Protein AF-A0A1A8BPR0-F1 (afdb_monomer)

Organism: Nothobranchius kadleci (NCBI:txid1051664)

Radius of gyration: 16.63 Å; Cα contacts (8 Å, |Δi|>4): 235; chains: 1; bounding box: 44×27×45 Å

Nearest PDB structures (foldseek):
  3k9o-assembly1_A  TM=9.891E-01  e=2.056E-24  Homo sapiens
  3f92-assembly1_A  TM=9.957E-01  e=1.626E-23  Homo sapiens
  6jb7-assembly1_A  TM=9.628E-01  e=1.932E-23  Homo sapiens
  7ojx-assembly1_B  TM=9.820E-01  e=8.600E-23  Homo sapiens
  5dfl-assembly1_A  TM=9.641E-01  e=5.128E-23  Homo sapiens

Solvent-accessible surface area (backbone atoms only — not comparable to full-atom values): 8370 Å² total; per-residue (Å²): 106,48,70,42,45,56,72,37,56,76,48,69,46,78,45,77,51,94,57,54,57,82,44,54,53,52,60,30,33,68,37,54,45,68,39,21,29,25,20,61,85,71,18,43,61,61,50,57,56,62,60,85,64,47,53,62,89,64,47,74,67,55,54,55,49,51,52,56,47,43,63,40,54,70,50,56,91,67,46,50,19,65,66,47,17,48,36,44,73,78,34,51,67,61,35,41,51,50,24,15,33,33,18,22,76,52,20,63,17,93,65,57,59,67,69,60,50,52,57,44,52,57,48,38,73,72,71,47,55,64,67,59,46,52,50,33,24,66,72,41,78,67,35,66,65,66,17,48,52,55,62,72,74,108

InterPro domains:
  IPR000608 Ubiquitin-conjugating (UBC), catalytic core domain [PF00179] (7-101)
  IPR000608 Ubiquitin-conjugating (UBC), catalytic core domain [PS50127] (1-108)
  IPR009060 UBA-like superfamily [SSF46934] (111-152)
  IPR015940 Ubiquitin-associated domain [PF00627] (118-151)
  IPR015940 Ubiquitin-associated domain [PS50030] (113-154)
  IPR015940 Ubiquitin-associated domain [SM00165] (116-153)
  IPR016135 Ubiquitin-conjugating enzyme/RWD-like [G3DSA:3.10.110.10] (5-113)
  IPR016135 Ubiquitin-conjugating enzyme/RWD-like [SSF54495] (7-106)
  IPR023313 Ubiquitin-conjugating enzyme, active site [PS00183] (34-50)

Secondary structure (DSSP, 8-state):
--GGGTT----EEEE--TTTTTSPPEEEESS---BTTB-TTT-BB--GGGTTS--TT--HHHHHHHHHHHHHS--TTS-S-HHHHHHHHH-HHHHHHHHHHHHHHHH--S---HHHHHHHHHHHTTT--HHHHHHHHHHTTT-HHHHHHHHHT-

Mean predicted aligned error: 4.29 Å

Foldseek 3Di:
DPPLLPPFDWDKDWADDPPPPVAATQIFTPQQFLAFQADNPTRHGDDCCNPVVPDNPDDPVNVVVVVVVCSVDPDLVDGPYVLSSCCCVVPVPLSSLLRNVSSVPRRVHDDHDPVLVVLLVVVVVVVADSSLLSVLCSSVSNDNPSSVVVRVVD

pLDDT: mean 91.68, std 7.65, range [46.34, 97.12]

Structure (mmCIF, N/CA/C/O backbone):
data_AF-A0A1A8BPR0-F1
#
_entry.id   AF-A0A1A8BPR0-F1
#
loop_
_atom_site.group_PDB
_atom_site.id
_atom_site.type_symbol
_atom_site.label_atom_id
_atom_site.label_alt_id
_atom_site.label_comp_id
_atom_site.label_asym_id
_atom_site.label_entity_id
_atom_site.label_seq_id
_atom_site.pdbx_PDB_ins_code
_atom_site.Cartn_x
_atom_site.Cartn_y
_atom_site.Cartn_z
_atom_site.occupancy
_atom_site.B_iso_or_equiv
_atom_site.auth_seq_id
_atom_site.auth_comp_id
_atom_site.auth_asym_id
_atom_site.auth_atom_id
_atom_site.pdbx_PDB_model_num
ATOM 1 N N . SER A 1 1 ? 9.413 -2.164 11.235 1.00 46.34 1 SER A N 1
ATOM 2 C CA . SER A 1 1 ? 10.243 -2.708 10.150 1.00 46.34 1 SER A CA 1
ATOM 3 C C . SER A 1 1 ? 10.053 -4.212 10.125 1.00 46.34 1 SER A C 1
ATOM 5 O O . SER A 1 1 ? 10.165 -4.823 11.180 1.00 46.34 1 SER A O 1
ATOM 7 N N . SER A 1 2 ? 9.711 -4.767 8.950 1.00 54.41 2 SER A N 1
ATOM 8 C CA . SER A 1 2 ? 9.598 -6.193 8.542 1.00 54.41 2 SER A CA 1
ATOM 9 C C . SER A 1 2 ? 8.915 -7.234 9.463 1.00 54.41 2 SER A C 1
ATOM 11 O O . SER A 1 2 ? 8.222 -8.116 8.955 1.00 54.41 2 SER A O 1
ATOM 13 N N . GLN A 1 3 ? 9.023 -7.157 10.789 1.00 60.03 3 GLN A N 1
ATOM 14 C CA . GLN A 1 3 ? 8.339 -8.020 11.751 1.00 60.03 3 GLN A CA 1
ATOM 15 C C .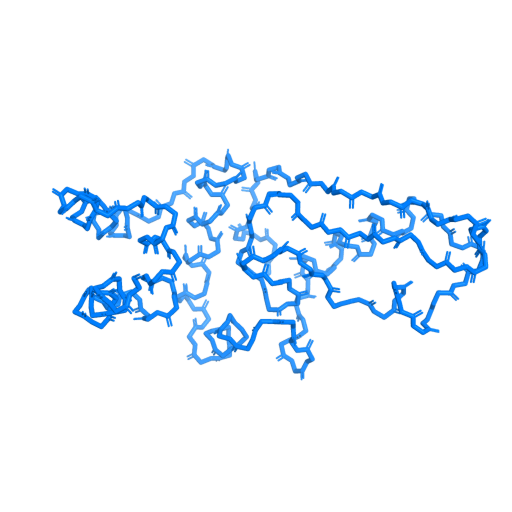 GLN A 1 3 ? 6.819 -7.848 11.736 1.00 60.03 3 GLN A C 1
ATOM 17 O O . GLN A 1 3 ? 6.101 -8.795 12.046 1.00 60.03 3 GLN A O 1
ATOM 22 N N . GLU A 1 4 ? 6.303 -6.672 11.368 1.00 65.75 4 GLU A N 1
ATOM 23 C CA . GLU A 1 4 ? 4.857 -6.420 11.362 1.00 65.75 4 GLU A CA 1
ATOM 24 C C . GLU A 1 4 ? 4.117 -7.194 10.269 1.00 65.75 4 GLU A C 1
ATOM 26 O O . GLU A 1 4 ? 2.919 -7.417 10.374 1.00 65.75 4 GLU A O 1
ATOM 31 N N . ARG A 1 5 ? 4.822 -7.618 9.219 1.00 70.81 5 ARG A N 1
ATOM 32 C CA . ARG A 1 5 ? 4.241 -8.312 8.059 1.00 70.81 5 ARG A CA 1
ATOM 33 C C . ARG A 1 5 ? 4.719 -9.758 7.944 1.00 70.81 5 ARG A C 1
ATOM 35 O O . ARG A 1 5 ? 4.554 -10.399 6.906 1.00 70.81 5 ARG A O 1
ATOM 42 N N . ARG A 1 6 ? 5.364 -10.267 8.998 1.00 76.81 6 ARG A N 1
ATOM 43 C CA . ARG A 1 6 ? 5.985 -11.591 9.005 1.00 76.81 6 ARG A CA 1
ATOM 44 C C . ARG A 1 6 ? 4.915 -12.670 8.831 1.00 76.81 6 ARG A C 1
ATOM 46 O O . ARG A 1 6 ? 3.938 -12.707 9.569 1.00 76.81 6 ARG A O 1
ATOM 53 N N . GLY A 1 7 ? 5.131 -13.558 7.863 1.00 81.94 7 GLY A N 1
ATOM 54 C CA . GLY A 1 7 ? 4.195 -14.633 7.522 1.00 81.94 7 GLY A CA 1
ATOM 55 C C . GLY A 1 7 ? 3.143 -14.256 6.476 1.00 81.94 7 GLY A C 1
ATOM 56 O O . GLY A 1 7 ? 2.457 -15.149 5.993 1.00 81.9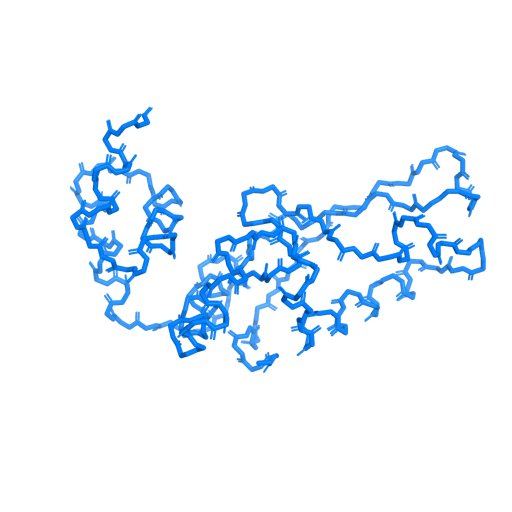4 7 GLY A O 1
ATOM 57 N N . GLY A 1 8 ? 3.043 -12.982 6.081 1.00 86.94 8 GLY A N 1
ATOM 58 C CA . GLY A 1 8 ? 2.168 -12.559 4.990 1.00 86.94 8 GLY A CA 1
ATOM 59 C C . GLY A 1 8 ? 2.742 -12.894 3.608 1.00 86.94 8 GLY A C 1
ATOM 60 O O . GLY A 1 8 ? 3.949 -12.785 3.382 1.00 86.94 8 GLY A O 1
ATOM 61 N N . ARG A 1 9 ? 1.875 -13.267 2.661 1.00 90.44 9 ARG A N 1
ATOM 62 C CA . ARG A 1 9 ? 2.201 -13.431 1.234 1.00 90.44 9 ARG A CA 1
ATOM 63 C C . ARG A 1 9 ? 1.551 -12.309 0.432 1.00 90.44 9 ARG A C 1
ATOM 65 O O . ARG A 1 9 ? 0.348 -12.094 0.532 1.00 90.44 9 ARG A O 1
ATOM 72 N N . TYR A 1 10 ? 2.346 -11.625 -0.385 1.00 93.56 10 TYR A N 1
ATOM 73 C CA . TYR A 1 10 ? 1.903 -10.461 -1.148 1.00 93.56 10 TYR A CA 1
ATOM 74 C C . TYR A 1 10 ? 2.020 -10.730 -2.644 1.00 93.56 10 TYR A C 1
ATOM 76 O O . TYR A 1 10 ? 3.106 -11.011 -3.148 1.00 93.56 10 TYR A O 1
ATOM 84 N N . GLN A 1 11 ? 0.891 -10.664 -3.344 1.00 95.06 11 GLN A N 1
ATOM 85 C CA . GLN A 1 11 ? 0.823 -10.811 -4.792 1.00 95.06 11 GLN A CA 1
ATOM 86 C C . GLN A 1 11 ? 1.064 -9.466 -5.479 1.00 95.06 11 GLN A C 1
ATOM 88 O O . GLN A 1 11 ? 0.552 -8.428 -5.045 1.00 95.06 11 GLN A O 1
ATOM 93 N N . LEU A 1 12 ? 1.814 -9.511 -6.577 1.00 95.50 12 LEU A N 1
ATOM 94 C CA . LEU A 1 12 ? 2.164 -8.362 -7.402 1.00 95.50 12 LEU A CA 1
ATOM 95 C C . LEU A 1 12 ? 1.602 -8.554 -8.812 1.00 95.50 12 LEU A C 1
ATOM 97 O O . LEU A 1 12 ? 1.705 -9.634 -9.388 1.00 95.50 12 LEU A O 1
ATOM 101 N N . GLU A 1 13 ? 1.048 -7.486 -9.371 1.00 96.12 13 GLU A N 1
ATOM 102 C CA . GLU A 1 13 ? 0.789 -7.348 -10.799 1.00 96.12 13 GLU A CA 1
ATOM 103 C C . GLU A 1 13 ? 2.041 -6.746 -11.440 1.00 96.12 13 GLU A C 1
ATOM 105 O O . GLU A 1 13 ? 2.499 -5.687 -11.010 1.00 96.12 13 GLU A O 1
ATOM 110 N N . ILE A 1 14 ? 2.589 -7.410 -12.459 1.00 95.94 14 ILE A N 1
ATOM 111 C CA . ILE A 1 14 ? 3.734 -6.924 -13.234 1.00 95.94 14 ILE A CA 1
ATOM 112 C C . ILE A 1 14 ? 3.308 -6.863 -14.698 1.00 95.94 14 ILE A C 1
ATOM 114 O O . ILE A 1 14 ? 3.006 -7.890 -15.302 1.00 95.94 14 ILE A O 1
ATOM 118 N N . LYS A 1 15 ? 3.288 -5.658 -15.271 1.00 96.12 15 LYS A N 1
ATOM 119 C CA . LYS A 1 15 ? 2.999 -5.423 -16.691 1.00 96.12 15 LYS A CA 1
ATOM 120 C C . LYS A 1 15 ? 4.267 -4.968 -17.396 1.00 96.12 15 LYS A C 1
ATOM 122 O O . LYS A 1 15 ? 4.819 -3.919 -17.065 1.00 96.12 15 LYS A O 1
ATOM 127 N N . ILE A 1 16 ? 4.716 -5.760 -18.363 1.00 95.50 16 ILE A N 1
ATOM 128 C CA . ILE A 1 16 ? 5.884 -5.443 -19.186 1.00 95.50 16 ILE A CA 1
ATOM 129 C C . ILE A 1 16 ? 5.433 -4.522 -20.328 1.00 95.50 16 ILE A C 1
ATOM 131 O O . ILE A 1 16 ? 4.519 -4.904 -21.060 1.00 95.50 16 ILE A O 1
ATOM 135 N N . PRO A 1 17 ? 5.996 -3.309 -20.471 1.00 95.88 17 PRO A N 1
ATOM 136 C CA . PRO A 1 17 ? 5.694 -2.452 -21.611 1.00 95.88 17 PRO A CA 1
ATOM 137 C C . PRO A 1 17 ? 6.364 -2.982 -22.885 1.00 95.88 17 PRO A C 1
ATOM 139 O O . PRO A 1 17 ? 7.392 -3.652 -22.821 1.00 95.88 17 PRO A O 1
ATOM 142 N N . GLU A 1 18 ? 5.835 -2.607 -24.050 1.00 97.12 18 GLU A N 1
ATOM 143 C CA . GLU A 1 18 ? 6.443 -2.921 -25.356 1.00 97.12 18 GLU A CA 1
ATOM 144 C C . GLU A 1 18 ? 7.852 -2.330 -25.513 1.00 97.12 18 GLU A C 1
ATOM 146 O O . GLU A 1 18 ? 8.672 -2.844 -26.264 1.00 97.12 18 GLU A O 1
ATOM 151 N N . THR A 1 19 ? 8.155 -1.270 -24.762 1.00 96.00 19 THR A N 1
ATOM 152 C CA . THR A 1 19 ? 9.452 -0.590 -24.755 1.00 96.00 19 THR A CA 1
ATOM 153 C C . THR A 1 19 ? 10.461 -1.198 -23.773 1.00 96.00 19 THR A C 1
ATOM 155 O O . THR A 1 19 ? 11.533 -0.631 -23.562 1.00 96.00 19 THR A O 1
ATOM 158 N N . TYR A 1 20 ? 10.159 -2.338 -23.144 1.00 93.44 20 TYR A N 1
ATOM 159 C CA . TYR A 1 20 ? 11.124 -3.055 -22.307 1.00 93.44 20 TYR A CA 1
ATOM 160 C C . TYR A 1 20 ? 12.307 -3.569 -23.160 1.00 93.44 20 TYR A C 1
ATOM 162 O O . TYR A 1 20 ? 12.069 -4.117 -24.236 1.00 93.44 20 TYR A O 1
ATOM 170 N N . PRO A 1 21 ? 13.577 -3.440 -22.717 1.00 93.88 21 PRO A N 1
ATOM 171 C CA . PRO A 1 21 ? 14.037 -3.027 -21.387 1.00 93.88 21 PRO A CA 1
ATOM 172 C C . PRO A 1 21 ? 14.358 -1.530 -21.239 1.00 93.88 21 PRO A C 1
ATOM 174 O O . PRO A 1 21 ? 14.926 -1.137 -20.224 1.00 93.88 21 PRO A O 1
ATOM 177 N N . PHE A 1 22 ? 14.026 -0.674 -22.206 1.00 93.69 22 PHE A N 1
ATOM 178 C CA . PHE A 1 22 ? 14.319 0.764 -22.126 1.00 93.69 22 PHE A CA 1
ATOM 179 C C . PHE A 1 22 ? 13.411 1.508 -21.137 1.00 93.69 22 PHE A C 1
ATOM 181 O O . PHE A 1 22 ? 13.843 2.485 -20.532 1.00 93.69 22 PHE A O 1
ATOM 188 N N . ASN A 1 23 ? 12.184 1.024 -20.919 1.00 93.56 23 ASN A N 1
ATOM 189 C CA . ASN A 1 23 ? 11.308 1.493 -19.843 1.00 93.56 23 ASN A CA 1
ATOM 190 C C . ASN A 1 23 ? 11.054 0.400 -18.790 1.00 93.56 23 ASN A C 1
ATOM 192 O O . ASN A 1 23 ? 11.022 -0.788 -19.135 1.00 93.56 23 ASN A O 1
ATOM 196 N N . PRO A 1 24 ? 10.826 0.789 -17.519 1.00 94.50 24 PRO A N 1
ATOM 197 C CA . PRO A 1 24 ? 10.589 -0.154 -16.434 1.00 94.50 24 PRO A CA 1
ATOM 198 C C . PRO A 1 24 ? 9.256 -0.898 -16.590 1.00 94.50 24 PRO A C 1
ATOM 200 O O . PRO A 1 24 ? 8.299 -0.367 -17.167 1.00 94.50 24 PRO A O 1
ATOM 203 N N . PRO A 1 25 ? 9.137 -2.108 -16.017 1.00 95.31 25 PRO A N 1
ATOM 204 C CA . PRO A 1 25 ? 7.845 -2.755 -15.852 1.00 95.31 25 PRO A CA 1
ATOM 205 C C . PRO A 1 25 ? 6.943 -1.935 -14.920 1.00 95.31 25 PRO A C 1
ATOM 207 O O . PRO A 1 25 ? 7.395 -1.379 -13.920 1.00 95.31 25 PRO A O 1
ATOM 210 N N . LYS A 1 26 ? 5.636 -1.914 -15.196 1.00 94.19 26 LYS A N 1
ATOM 211 C CA . LYS A 1 26 ? 4.651 -1.341 -14.269 1.00 94.19 26 LYS A CA 1
ATOM 212 C C . LYS A 1 26 ? 4.318 -2.383 -13.209 1.00 94.19 26 LYS A C 1
ATOM 214 O O . LYS A 1 26 ? 3.773 -3.436 -13.544 1.00 94.19 26 LYS A O 1
ATOM 219 N N . VAL A 1 27 ? 4.636 -2.088 -11.950 1.00 95.19 27 VAL A N 1
ATOM 220 C CA . VAL A 1 27 ? 4.401 -2.994 -10.818 1.00 95.19 27 VAL A CA 1
ATOM 221 C C . VAL A 1 27 ? 3.395 -2.392 -9.845 1.00 95.19 27 VAL A C 1
ATOM 223 O O . VAL A 1 27 ? 3.444 -1.199 -9.547 1.00 95.19 27 VAL A O 1
ATOM 226 N N . ARG A 1 28 ? 2.481 -3.221 -9.338 1.00 95.44 28 ARG A N 1
ATOM 227 C CA . ARG A 1 28 ? 1.475 -2.828 -8.345 1.00 95.44 28 ARG A CA 1
ATOM 228 C C . ARG A 1 28 ? 1.169 -3.990 -7.408 1.00 95.44 28 ARG A C 1
ATOM 230 O O . ARG A 1 28 ? 1.139 -5.140 -7.838 1.00 95.44 28 ARG A O 1
ATOM 237 N N . PHE A 1 29 ? 0.891 -3.708 -6.141 1.00 96.25 29 PHE A N 1
ATOM 238 C CA . PHE A 1 29 ? 0.395 -4.720 -5.211 1.00 96.25 29 PHE A CA 1
ATOM 239 C C . PHE A 1 29 ? -1.064 -5.073 -5.522 1.00 96.25 29 PHE A C 1
ATOM 241 O O . PHE A 1 29 ? -1.938 -4.209 -5.528 1.00 96.25 29 PHE A O 1
ATOM 248 N N . ILE A 1 30 ? -1.329 -6.359 -5.764 1.00 96.12 30 ILE A N 1
ATOM 249 C CA . ILE A 1 30 ? -2.693 -6.907 -5.806 1.00 96.12 30 ILE A CA 1
ATOM 250 C C . ILE A 1 30 ? -3.182 -7.116 -4.372 1.00 96.12 30 ILE A C 1
ATOM 252 O O . ILE A 1 30 ? -4.294 -6.728 -4.022 1.00 96.12 30 ILE A O 1
ATOM 256 N N . THR A 1 31 ? -2.330 -7.697 -3.525 1.00 95.38 31 THR A N 1
ATOM 257 C CA . THR A 1 31 ? -2.620 -7.855 -2.100 1.00 95.38 31 THR A CA 1
ATOM 258 C C . THR A 1 31 ? -2.558 -6.498 -1.407 1.00 95.38 31 THR A C 1
ATOM 260 O O . THR A 1 31 ? -1.502 -5.867 -1.380 1.00 95.38 31 THR A O 1
ATOM 263 N N . LYS A 1 32 ? -3.670 -6.071 -0.802 1.00 95.31 32 LYS A N 1
ATOM 264 C CA . LYS A 1 32 ? -3.733 -4.827 -0.024 1.00 95.31 32 LYS A CA 1
ATOM 265 C C . LYS A 1 32 ? -2.696 -4.826 1.101 1.00 95.31 32 LYS A C 1
ATOM 267 O O . LYS A 1 32 ? -2.507 -5.822 1.799 1.00 95.31 32 LYS A O 1
ATOM 272 N N . ILE A 1 33 ? -2.036 -3.687 1.291 1.00 95.06 33 ILE A N 1
ATOM 273 C CA . ILE A 1 33 ? -0.954 -3.530 2.260 1.00 95.06 33 ILE A CA 1
ATOM 274 C C . ILE A 1 33 ? -0.974 -2.124 2.862 1.00 95.06 33 ILE A C 1
ATOM 276 O O . ILE A 1 33 ? -1.184 -1.141 2.161 1.00 95.06 33 ILE A O 1
ATOM 280 N N . TRP A 1 34 ? -0.740 -2.036 4.171 1.00 95.44 34 TRP A N 1
ATOM 281 C CA . TRP A 1 34 ? -0.597 -0.767 4.882 1.00 95.44 34 TRP A CA 1
ATOM 282 C C . TRP A 1 34 ? 0.886 -0.403 4.967 1.00 95.44 34 TRP A C 1
ATOM 284 O O . TRP A 1 34 ? 1.601 -0.966 5.800 1.00 95.44 34 TRP A O 1
ATOM 294 N N . HIS A 1 35 ? 1.389 0.444 4.065 1.00 94.56 35 HIS A N 1
ATOM 295 C CA . HIS A 1 35 ? 2.805 0.830 3.992 1.00 94.56 35 HIS A CA 1
ATOM 296 C C . HIS A 1 35 ? 2.978 2.276 3.478 1.00 94.56 35 HIS A C 1
ATOM 298 O O . HIS A 1 35 ? 2.305 2.623 2.518 1.00 94.56 35 HIS A O 1
ATOM 304 N N . PRO A 1 36 ? 3.884 3.111 4.029 1.00 95.00 36 PRO A N 1
ATOM 305 C CA . PRO A 1 36 ? 4.023 4.517 3.615 1.00 95.00 36 PRO A CA 1
ATOM 306 C C . PRO A 1 36 ? 4.272 4.719 2.110 1.00 95.00 36 PRO A C 1
ATOM 308 O O . PRO A 1 36 ? 3.688 5.601 1.488 1.00 95.00 36 PRO A O 1
ATOM 311 N N . ASN A 1 37 ? 5.103 3.867 1.503 1.00 94.25 37 ASN A N 1
ATOM 312 C CA . ASN A 1 37 ? 5.461 3.935 0.076 1.00 94.25 37 ASN A CA 1
ATOM 313 C C . ASN A 1 37 ? 4.561 3.096 -0.851 1.00 94.25 37 ASN A C 1
ATOM 315 O O . ASN A 1 37 ? 4.890 2.925 -2.025 1.00 94.25 37 ASN A O 1
ATOM 319 N N . ILE A 1 38 ? 3.444 2.549 -0.351 1.00 95.06 38 ILE A N 1
ATOM 320 C CA . ILE A 1 38 ? 2.486 1.787 -1.167 1.00 95.06 38 ILE A CA 1
ATOM 321 C C . ILE A 1 38 ? 1.072 2.297 -0.887 1.00 95.06 38 ILE A C 1
ATOM 323 O O . ILE A 1 38 ? 0.637 2.331 0.258 1.00 95.06 38 ILE A O 1
ATOM 327 N N . SER A 1 39 ? 0.330 2.656 -1.933 1.00 95.81 39 SER A N 1
ATOM 328 C CA . SER A 1 39 ? -1.054 3.120 -1.794 1.00 95.81 39 SER A CA 1
ATOM 329 C C . SER A 1 39 ? -1.927 2.041 -1.149 1.00 95.81 39 SER A C 1
ATOM 331 O O . SER A 1 39 ? -2.059 0.943 -1.696 1.00 95.81 39 SER A O 1
ATOM 333 N N . SER A 1 40 ? -2.583 2.371 -0.035 1.00 95.06 40 SER A N 1
ATOM 334 C CA . SER A 1 40 ? -3.496 1.457 0.667 1.00 95.06 40 SER A CA 1
ATOM 335 C C . SER A 1 40 ? -4.765 1.124 -0.134 1.00 95.06 40 SER A C 1
ATOM 337 O O . SER A 1 40 ? -5.393 0.085 0.086 1.00 95.06 40 SER A O 1
ATOM 339 N N . VAL A 1 41 ? -5.118 1.982 -1.099 1.00 94.50 41 VAL A N 1
ATOM 340 C CA . VAL A 1 41 ? -6.299 1.851 -1.966 1.00 94.50 41 VAL A CA 1
ATOM 341 C C . VAL A 1 41 ? -5.968 1.101 -3.254 1.00 94.50 41 VAL A C 1
ATOM 343 O O . VAL A 1 41 ? -6.656 0.148 -3.614 1.00 94.50 41 VAL A O 1
ATOM 346 N N . THR A 1 42 ? -4.914 1.526 -3.957 1.00 94.31 42 THR A N 1
ATOM 347 C CA . THR A 1 42 ? -4.617 1.034 -5.313 1.00 94.31 42 THR A CA 1
ATOM 348 C C . THR A 1 42 ? -3.497 0.001 -5.351 1.00 94.31 42 THR A C 1
ATOM 350 O O . THR A 1 42 ? -3.390 -0.745 -6.320 1.00 94.31 42 THR A O 1
ATOM 353 N N . GLY A 1 43 ? -2.637 -0.053 -4.332 1.00 94.56 43 GLY A N 1
ATOM 354 C CA . GLY A 1 43 ? -1.403 -0.837 -4.358 1.0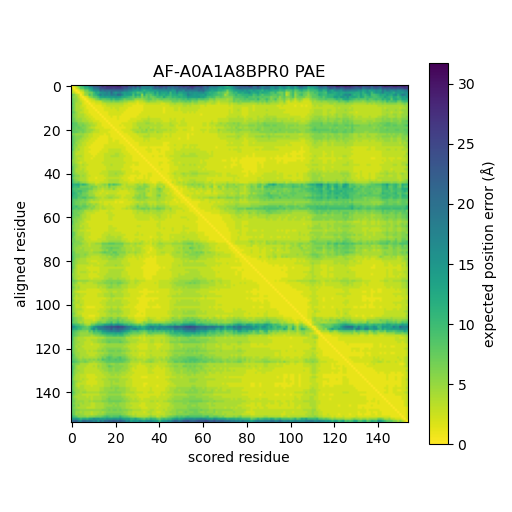0 94.56 43 GLY A CA 1
ATOM 355 C C . GLY A 1 43 ? -0.298 -0.238 -5.235 1.00 94.56 43 GLY A C 1
ATOM 356 O O . GLY A 1 43 ? 0.694 -0.923 -5.490 1.00 94.56 43 GLY A O 1
ATOM 357 N N . ALA A 1 44 ? -0.459 0.995 -5.736 1.00 93.50 44 ALA A N 1
ATOM 358 C CA . ALA A 1 44 ? 0.595 1.719 -6.450 1.00 93.50 44 ALA A CA 1
ATOM 359 C C . ALA A 1 44 ? 1.837 1.878 -5.565 1.00 93.50 44 ALA A C 1
ATOM 361 O O . ALA A 1 44 ? 1.704 2.025 -4.351 1.00 93.50 44 ALA A O 1
ATOM 362 N N . ILE A 1 45 ? 3.025 1.837 -6.166 1.00 91.25 45 ILE A N 1
ATOM 363 C CA . ILE A 1 45 ? 4.312 1.816 -5.461 1.00 91.25 45 ILE A CA 1
ATOM 364 C C . ILE A 1 45 ? 5.091 3.082 -5.820 1.00 91.25 45 ILE A C 1
ATOM 366 O O . ILE A 1 45 ? 5.270 3.372 -7.004 1.00 91.25 45 ILE A O 1
ATOM 370 N N . CYS A 1 46 ? 5.602 3.794 -4.813 1.00 81.88 46 CYS A N 1
ATOM 371 C CA . CYS A 1 46 ? 6.624 4.816 -5.026 1.00 81.88 46 CYS A CA 1
ATOM 372 C C . CYS A 1 46 ? 8.001 4.164 -4.868 1.00 81.88 46 CYS A C 1
ATOM 374 O O . CYS A 1 46 ? 8.435 3.892 -3.751 1.00 81.88 46 CYS A O 1
ATOM 376 N N . LEU A 1 47 ? 8.646 3.842 -5.991 1.00 83.69 47 LEU A N 1
ATOM 377 C CA . LEU A 1 47 ? 10.016 3.338 -6.025 1.00 83.69 47 LEU A CA 1
ATOM 378 C C . LEU A 1 47 ? 10.735 3.968 -7.222 1.00 83.69 47 LEU A C 1
ATOM 380 O O . LEU A 1 47 ? 10.245 3.901 -8.349 1.00 83.69 47 LEU A O 1
ATOM 384 N N . ASP A 1 48 ? 11.877 4.584 -6.957 1.00 84.75 48 ASP A N 1
ATOM 385 C CA . ASP A 1 48 ? 12.729 5.308 -7.907 1.00 84.75 48 ASP A CA 1
ATOM 386 C C . ASP A 1 48 ? 13.156 4.452 -9.112 1.00 84.75 48 ASP A C 1
ATOM 388 O O . ASP A 1 48 ? 13.064 4.892 -10.259 1.00 84.75 48 ASP A O 1
ATOM 392 N N . ILE A 1 49 ? 13.514 3.183 -8.888 1.00 87.12 49 ILE A N 1
ATOM 393 C CA . ILE A 1 49 ? 13.901 2.256 -9.963 1.00 87.12 49 ILE A CA 1
ATOM 394 C C . ILE A 1 49 ? 12.738 1.883 -10.893 1.00 87.12 49 ILE A C 1
ATOM 396 O O . ILE A 1 49 ? 12.965 1.327 -11.961 1.00 87.12 49 ILE A O 1
ATOM 400 N N . LEU A 1 50 ? 11.487 2.160 -10.507 1.00 87.00 50 LEU A N 1
ATOM 401 C CA . LEU A 1 50 ? 10.307 2.002 -11.368 1.00 87.00 50 LEU A CA 1
ATOM 402 C C . LEU A 1 50 ? 9.922 3.313 -12.075 1.00 87.00 50 LEU A C 1
ATOM 404 O O . LEU A 1 50 ? 8.891 3.366 -12.749 1.00 87.00 50 LEU A O 1
ATOM 408 N N . LYS A 1 51 ? 10.734 4.364 -11.910 1.00 84.69 51 LYS A N 1
ATOM 409 C CA . LYS A 1 51 ? 10.546 5.704 -12.467 1.00 84.69 51 LYS A CA 1
ATOM 410 C C . LYS A 1 51 ? 11.803 6.131 -13.237 1.00 84.69 51 LYS A C 1
ATOM 412 O O . LYS A 1 51 ? 12.041 5.637 -14.335 1.00 84.69 51 LYS A O 1
ATOM 417 N N . ASP A 1 52 ? 12.578 7.053 -12.677 1.00 88.00 52 ASP A N 1
ATOM 418 C CA . ASP A 1 52 ? 13.713 7.742 -13.289 1.00 88.00 52 ASP A CA 1
ATOM 419 C C . ASP A 1 52 ? 15.054 7.023 -13.085 1.00 88.00 52 ASP A C 1
ATOM 421 O O . ASP A 1 52 ? 15.964 7.213 -13.885 1.00 88.00 52 ASP A O 1
ATOM 425 N N . GLN A 1 53 ? 15.167 6.143 -12.083 1.00 91.75 53 GLN A N 1
ATOM 426 C CA . GLN A 1 53 ? 16.391 5.372 -11.807 1.00 91.75 53 GLN A CA 1
ATOM 427 C C . GLN A 1 53 ? 16.408 3.994 -12.493 1.00 91.75 53 GLN A C 1
ATOM 429 O O . GLN A 1 53 ? 17.223 3.128 -12.164 1.00 91.75 53 GLN A O 1
ATOM 434 N N . TRP A 1 54 ? 15.497 3.749 -13.440 1.00 93.94 54 TRP A N 1
ATOM 435 C CA . TRP A 1 54 ? 15.475 2.501 -14.199 1.00 93.94 54 TRP A CA 1
ATOM 436 C C . TRP A 1 54 ? 16.688 2.401 -15.132 1.00 93.94 54 TRP A C 1
ATOM 438 O O . TRP A 1 54 ? 16.933 3.281 -15.954 1.00 93.94 54 TRP A O 1
ATOM 448 N N . ALA A 1 55 ? 17.399 1.275 -15.067 1.00 94.25 55 ALA A N 1
ATOM 449 C CA . ALA A 1 55 ? 18.453 0.940 -16.018 1.00 94.25 55 ALA A CA 1
ATOM 450 C C . ALA A 1 55 ? 18.091 -0.335 -16.786 1.00 94.25 55 ALA A C 1
ATOM 452 O O . ALA A 1 55 ? 17.661 -1.316 -16.187 1.00 94.25 55 ALA A O 1
ATOM 453 N N . ALA A 1 56 ? 18.356 -0.373 -18.097 1.00 92.94 56 ALA A N 1
ATOM 454 C CA . ALA A 1 56 ? 18.050 -1.529 -18.953 1.00 92.94 56 ALA A CA 1
ATOM 455 C C . ALA A 1 56 ? 18.764 -2.836 -18.538 1.00 92.94 56 ALA A C 1
ATOM 457 O O . ALA A 1 56 ? 18.362 -3.918 -18.956 1.00 92.94 56 ALA A O 1
ATOM 458 N N . ALA A 1 57 ? 19.805 -2.748 -17.700 1.00 93.88 57 ALA A N 1
ATOM 459 C CA . ALA A 1 57 ? 20.482 -3.902 -17.105 1.00 93.88 57 ALA A CA 1
ATOM 460 C C . ALA A 1 57 ? 19.719 -4.520 -15.912 1.00 93.88 57 ALA A C 1
ATOM 462 O O . ALA A 1 57 ? 20.075 -5.601 -15.439 1.00 93.88 57 ALA A O 1
ATOM 463 N N . MET A 1 58 ? 18.691 -3.841 -15.390 1.00 93.94 58 MET A N 1
ATOM 464 C CA . MET A 1 58 ? 17.868 -4.342 -14.294 1.00 93.94 58 MET A CA 1
ATOM 465 C C . MET A 1 58 ? 16.937 -5.461 -14.765 1.00 93.94 58 MET A C 1
ATOM 467 O O . MET A 1 58 ? 16.410 -5.474 -15.876 1.00 93.94 58 MET A O 1
ATOM 471 N N . THR A 1 59 ? 16.694 -6.411 -13.870 1.00 94.06 59 THR A N 1
ATOM 472 C CA . THR A 1 59 ? 15.882 -7.601 -14.133 1.00 94.06 59 THR A CA 1
ATOM 473 C C . THR A 1 59 ? 14.650 -7.621 -13.235 1.00 94.06 59 THR A C 1
ATOM 475 O O . THR A 1 59 ? 14.587 -6.944 -12.209 1.00 94.06 59 THR A O 1
ATOM 478 N N . LEU A 1 60 ? 13.679 -8.480 -13.551 1.00 93.44 60 LEU A N 1
ATOM 479 C CA . LEU A 1 60 ? 12.553 -8.730 -12.643 1.00 93.44 60 LEU A CA 1
ATOM 480 C C . LEU A 1 60 ? 13.027 -9.186 -11.254 1.00 93.44 60 LEU A C 1
ATOM 482 O O . LEU A 1 60 ? 12.443 -8.801 -10.245 1.00 93.44 60 LEU A O 1
ATOM 486 N N . ARG A 1 61 ? 14.132 -9.940 -11.183 1.00 93.81 61 ARG A N 1
ATOM 487 C CA . ARG A 1 61 ? 14.737 -10.354 -9.912 1.00 93.81 61 ARG A CA 1
ATOM 488 C C . ARG A 1 61 ? 15.207 -9.155 -9.089 1.00 93.81 61 ARG A C 1
ATOM 490 O O . ARG A 1 61 ? 14.944 -9.123 -7.891 1.00 93.81 61 ARG A O 1
ATOM 497 N N . THR A 1 62 ? 15.896 -8.189 -9.700 1.00 93.12 62 THR A N 1
ATOM 498 C CA . THR A 1 62 ? 16.365 -6.996 -8.975 1.00 93.12 62 THR A CA 1
ATOM 499 C C . THR A 1 62 ? 15.192 -6.135 -8.522 1.00 93.12 62 THR A C 1
ATOM 501 O O . THR A 1 62 ? 15.191 -5.698 -7.379 1.00 93.12 62 THR A O 1
ATOM 504 N N . VAL A 1 63 ? 14.147 -5.993 -9.347 1.00 93.25 63 VAL A N 1
ATOM 505 C CA . VAL A 1 63 ? 12.910 -5.291 -8.959 1.00 93.25 63 VAL A CA 1
ATOM 506 C C . VAL A 1 63 ? 12.260 -5.936 -7.730 1.00 93.25 63 VAL A C 1
ATOM 508 O O . VAL A 1 63 ? 11.948 -5.243 -6.765 1.00 93.25 63 VAL A O 1
ATOM 511 N N . LEU A 1 64 ? 12.094 -7.263 -7.721 1.00 93.00 64 LEU A N 1
ATOM 512 C CA . LEU A 1 64 ? 11.494 -7.979 -6.588 1.00 93.00 64 LEU A CA 1
ATOM 513 C C . LEU A 1 64 ? 12.32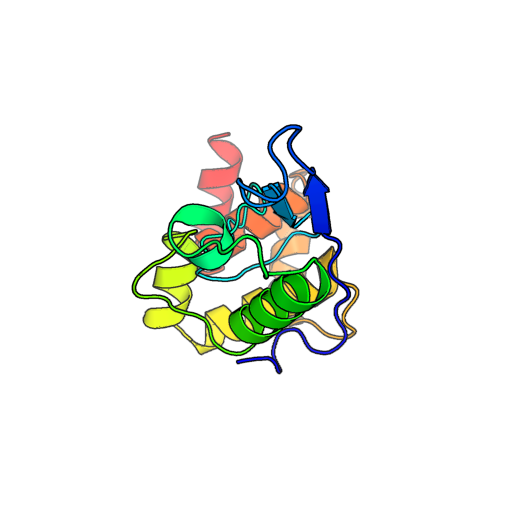1 -7.847 -5.300 1.00 93.00 64 LEU A C 1
ATOM 515 O O . LEU A 1 64 ? 11.750 -7.690 -4.222 1.00 93.00 64 LEU A O 1
ATOM 519 N N . LEU A 1 65 ? 13.653 -7.873 -5.405 1.00 91.94 65 LEU A N 1
ATOM 520 C CA . LEU A 1 65 ? 14.540 -7.663 -4.258 1.00 91.94 65 LEU A CA 1
ATOM 521 C C . LEU A 1 65 ? 14.442 -6.235 -3.713 1.00 91.94 65 LEU A C 1
ATOM 523 O O . LEU A 1 65 ? 14.352 -6.065 -2.498 1.00 91.94 65 LEU A O 1
ATOM 527 N N . SER A 1 66 ? 14.393 -5.223 -4.582 1.00 92.25 66 SER A N 1
ATOM 528 C CA . SER A 1 66 ? 14.201 -3.830 -4.162 1.00 92.25 66 SER A CA 1
ATOM 529 C C . SER A 1 66 ? 12.848 -3.620 -3.484 1.00 92.25 66 SER A C 1
ATOM 531 O O . SER A 1 66 ? 12.773 -2.935 -2.469 1.00 92.25 66 SER A O 1
ATOM 533 N N . LEU A 1 67 ? 11.783 -4.270 -3.965 1.00 91.62 67 LEU A N 1
ATOM 534 C CA . LEU A 1 67 ? 10.480 -4.248 -3.290 1.00 91.62 67 LEU A CA 1
ATOM 535 C C . LEU A 1 67 ? 10.541 -4.901 -1.907 1.00 91.62 67 LEU A C 1
ATOM 537 O O . LEU A 1 67 ? 9.980 -4.373 -0.950 1.00 91.62 67 LEU A O 1
ATOM 541 N N . GLN A 1 68 ? 11.242 -6.028 -1.770 1.00 89.50 68 GLN A N 1
ATOM 542 C CA . GLN A 1 68 ? 11.436 -6.665 -0.468 1.00 89.50 68 GLN A CA 1
ATOM 543 C C . GLN A 1 68 ? 12.239 -5.770 0.492 1.00 89.50 68 GLN A C 1
ATOM 545 O O . GLN A 1 68 ? 11.912 -5.711 1.679 1.00 89.50 68 GLN A O 1
ATOM 550 N N . ALA A 1 69 ? 13.246 -5.053 -0.014 1.00 89.94 69 ALA A N 1
ATOM 551 C CA . ALA A 1 69 ? 14.004 -4.071 0.756 1.00 89.94 69 ALA A CA 1
ATOM 552 C C . ALA A 1 69 ? 13.120 -2.890 1.195 1.00 89.94 69 ALA A C 1
ATOM 554 O O . ALA A 1 69 ? 13.123 -2.548 2.376 1.00 89.94 69 ALA A O 1
ATOM 555 N N . LEU A 1 70 ? 12.286 -2.354 0.295 1.00 89.50 70 LEU A N 1
ATOM 556 C CA . LEU A 1 70 ? 11.317 -1.294 0.601 1.00 89.50 70 LEU A CA 1
ATOM 557 C C . LEU A 1 70 ? 10.345 -1.714 1.715 1.00 89.50 70 LEU A C 1
ATOM 559 O O . LEU A 1 70 ? 10.064 -0.946 2.626 1.00 89.50 70 LEU A O 1
ATOM 563 N N . LEU A 1 71 ? 9.867 -2.963 1.698 1.00 87.62 71 LEU A N 1
ATOM 564 C CA . LEU A 1 71 ? 8.998 -3.485 2.762 1.00 87.62 71 LEU A CA 1
ATOM 565 C C . LEU A 1 71 ? 9.703 -3.614 4.123 1.00 87.62 71 LEU A C 1
ATOM 567 O O . LEU A 1 71 ? 9.035 -3.632 5.167 1.00 87.62 71 LEU A O 1
ATOM 571 N N . ALA A 1 72 ? 11.031 -3.758 4.127 1.00 86.62 72 ALA A N 1
ATOM 572 C CA . ALA A 1 72 ? 11.837 -3.820 5.340 1.00 86.62 72 ALA A CA 1
ATOM 573 C C . ALA A 1 72 ? 12.155 -2.420 5.891 1.00 86.62 72 ALA A C 1
ATOM 575 O O . ALA A 1 72 ? 12.094 -2.230 7.111 1.00 86.62 72 ALA A O 1
ATOM 576 N N . ALA A 1 73 ? 12.428 -1.462 5.004 1.00 87.12 73 ALA A N 1
ATOM 577 C CA . ALA A 1 73 ? 12.769 -0.079 5.314 1.00 87.12 73 ALA A CA 1
ATOM 578 C C . ALA A 1 73 ? 11.854 0.881 4.536 1.00 87.12 73 ALA A C 1
ATOM 580 O O . ALA A 1 73 ? 12.089 1.171 3.366 1.00 87.12 73 ALA A O 1
ATOM 581 N N . ALA A 1 74 ? 10.800 1.354 5.205 1.00 88.69 74 ALA A N 1
ATOM 582 C CA . ALA A 1 74 ? 9.912 2.369 4.652 1.00 88.69 74 ALA A CA 1
ATOM 583 C C . ALA A 1 74 ? 10.603 3.739 4.634 1.00 88.69 74 ALA A C 1
ATOM 585 O O . ALA A 1 74 ? 11.323 4.063 5.578 1.00 88.69 74 ALA A O 1
ATOM 586 N N . GLU A 1 75 ? 10.295 4.546 3.623 1.00 88.88 75 GLU A N 1
ATOM 587 C CA . GLU A 1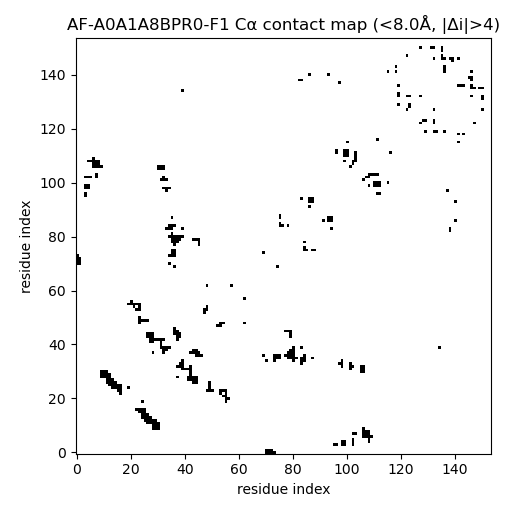 75 ? 10.768 5.923 3.471 1.00 88.88 75 GLU A CA 1
ATOM 588 C C . GLU A 1 75 ? 9.583 6.889 3.641 1.00 88.88 75 GLU A C 1
ATOM 590 O O . GLU A 1 75 ? 8.886 7.206 2.676 1.00 88.88 75 GLU A O 1
ATOM 595 N N . PRO A 1 76 ? 9.229 7.287 4.873 1.00 89.44 76 PRO A N 1
ATOM 596 C CA . PRO A 1 76 ? 8.004 8.035 5.116 1.00 89.44 76 PRO A CA 1
ATOM 597 C C . PRO A 1 76 ? 8.109 9.515 4.699 1.00 89.44 76 PRO A C 1
ATOM 599 O O . PRO A 1 76 ? 7.087 10.208 4.730 1.00 89.44 76 PRO A O 1
ATOM 602 N N . ASP A 1 77 ? 9.298 10.018 4.348 1.00 90.31 77 ASP A N 1
ATOM 603 C CA . ASP A 1 77 ? 9.499 11.394 3.874 1.00 90.31 77 ASP A CA 1
ATOM 604 C C . ASP A 1 77 ? 9.223 11.569 2.371 1.00 90.31 77 ASP A C 1
ATOM 606 O O . ASP A 1 77 ? 8.874 12.675 1.961 1.00 90.31 77 ASP A O 1
ATOM 610 N N . ASP A 1 78 ? 9.212 10.477 1.594 1.00 88.94 78 ASP A N 1
ATOM 611 C CA . ASP A 1 78 ? 8.684 10.420 0.217 1.00 88.94 78 ASP A CA 1
ATOM 612 C C . ASP A 1 78 ? 7.531 9.393 0.090 1.00 88.94 78 ASP A C 1
ATOM 614 O O . ASP A 1 78 ? 7.688 8.288 -0.452 1.00 88.94 78 ASP A O 1
ATOM 618 N N . PRO A 1 79 ? 6.349 9.689 0.667 1.00 92.69 79 PRO A N 1
ATOM 619 C CA . PRO A 1 79 ? 5.283 8.709 0.786 1.00 92.69 79 PRO A CA 1
ATOM 620 C C . PRO A 1 79 ? 4.438 8.580 -0.485 1.00 92.69 79 PRO A C 1
ATOM 622 O O . PRO A 1 79 ? 4.092 9.553 -1.149 1.00 92.69 79 PRO A O 1
ATOM 625 N N . GLN A 1 80 ? 3.973 7.358 -0.747 1.00 94.06 80 GLN A N 1
ATOM 626 C CA . GLN A 1 80 ? 2.907 7.099 -1.719 1.00 94.06 80 GLN A CA 1
ATOM 627 C C . GLN A 1 80 ? 1.514 7.276 -1.101 1.00 94.06 80 GLN A C 1
ATOM 629 O O . GLN A 1 80 ? 0.550 7.554 -1.817 1.00 94.06 80 GLN A O 1
ATOM 634 N N . ASP A 1 81 ? 1.403 7.066 0.212 1.00 95.00 81 ASP A N 1
ATOM 635 C CA . ASP A 1 81 ? 0.172 7.193 0.983 1.00 95.00 81 ASP A CA 1
ATOM 636 C C . ASP A 1 81 ? 0.413 8.091 2.204 1.00 95.00 81 ASP A C 1
ATOM 638 O O . ASP A 1 81 ? 1.031 7.690 3.196 1.00 95.00 81 ASP A O 1
ATOM 642 N N . ALA A 1 82 ? -0.062 9.336 2.115 1.00 95.38 82 ALA A N 1
ATOM 643 C CA . ALA A 1 82 ? 0.164 10.356 3.135 1.00 95.38 82 ALA A CA 1
ATOM 644 C C . ALA A 1 82 ? -0.489 10.010 4.483 1.00 95.38 82 ALA A C 1
ATOM 646 O O . ALA A 1 82 ? 0.069 10.332 5.531 1.00 95.38 82 ALA A O 1
ATOM 647 N N . VAL A 1 83 ? -1.637 9.322 4.479 1.00 95.81 83 VAL A N 1
ATOM 648 C CA . VAL A 1 83 ? -2.331 8.915 5.712 1.00 95.81 83 VAL A CA 1
ATOM 649 C C . VAL A 1 83 ? -1.506 7.862 6.441 1.00 95.81 83 VAL A C 1
ATOM 651 O O . VAL A 1 83 ? -1.245 7.986 7.641 1.00 95.81 83 VAL A O 1
ATOM 654 N N . VAL A 1 84 ? -1.037 6.856 5.701 1.00 96.19 84 VAL A N 1
ATOM 655 C CA . VAL A 1 84 ? -0.196 5.789 6.249 1.00 96.19 84 VAL A CA 1
ATOM 656 C C . VAL A 1 84 ? 1.132 6.348 6.760 1.00 96.19 84 VAL A C 1
ATOM 658 O O . VAL A 1 84 ? 1.572 5.986 7.851 1.00 96.19 84 VAL A O 1
ATOM 661 N N . ALA A 1 85 ? 1.764 7.245 6.000 1.00 95.62 85 ALA A N 1
ATOM 662 C CA . ALA A 1 85 ? 3.020 7.879 6.388 1.00 95.62 85 ALA A CA 1
ATOM 663 C C . ALA A 1 85 ? 2.865 8.770 7.627 1.00 95.62 85 ALA A C 1
ATOM 665 O O . ALA A 1 85 ? 3.708 8.727 8.522 1.00 95.62 85 ALA A O 1
ATOM 666 N N . ASN A 1 86 ? 1.769 9.526 7.731 1.00 96.31 86 ASN A N 1
ATOM 667 C CA . ASN A 1 86 ? 1.485 10.314 8.925 1.00 96.31 86 ASN A CA 1
ATOM 668 C C . ASN A 1 86 ? 1.298 9.413 10.154 1.00 96.31 86 ASN A C 1
ATOM 670 O O . ASN A 1 86 ? 1.910 9.661 11.188 1.00 96.31 86 ASN A O 1
ATOM 674 N N . GLN A 1 87 ? 0.536 8.318 10.037 1.00 95.75 87 GLN A N 1
ATOM 675 C CA . GLN A 1 87 ? 0.403 7.349 11.129 1.00 95.75 87 GLN A CA 1
ATOM 676 C C . GLN A 1 87 ? 1.755 6.716 11.496 1.00 95.75 87 GLN A C 1
ATOM 678 O O . GLN A 1 87 ? 2.051 6.574 12.679 1.00 95.75 87 GLN A O 1
ATOM 683 N N . TYR A 1 88 ? 2.591 6.388 10.505 1.00 94.69 88 TYR A N 1
ATOM 684 C CA . TYR A 1 88 ? 3.937 5.848 10.719 1.00 94.69 88 TYR A CA 1
ATOM 685 C C . TYR A 1 88 ? 4.813 6.779 11.565 1.00 94.69 88 TYR A C 1
ATOM 687 O O . TYR A 1 88 ? 5.481 6.310 12.484 1.00 94.69 88 TYR A O 1
ATOM 695 N N . LYS A 1 89 ? 4.794 8.087 11.271 1.00 94.62 89 LYS A N 1
ATOM 696 C CA . LYS A 1 89 ? 5.597 9.096 11.981 1.00 94.62 89 LYS A CA 1
ATOM 697 C C . LYS A 1 89 ? 5.017 9.443 13.354 1.00 94.62 89 LYS A C 1
ATOM 699 O O . LYS A 1 89 ? 5.753 9.486 14.332 1.00 94.62 89 LYS A O 1
ATOM 704 N N . GLN A 1 90 ? 3.708 9.689 13.425 1.00 95.62 90 GLN A N 1
ATOM 705 C CA . GLN A 1 90 ? 3.045 10.216 14.625 1.00 95.62 90 GLN A CA 1
ATOM 706 C C . GLN A 1 90 ? 2.735 9.133 15.661 1.00 95.62 90 GLN A C 1
ATOM 708 O O . GLN A 1 90 ? 2.770 9.390 16.861 1.00 95.62 90 GLN A O 1
ATOM 713 N N . ASN A 1 91 ? 2.409 7.916 15.216 1.00 95.31 91 ASN A N 1
ATOM 714 C CA . ASN A 1 91 ? 2.076 6.812 16.110 1.00 95.31 91 ASN A CA 1
ATOM 715 C C . ASN A 1 91 ? 2.626 5.474 15.581 1.00 95.31 91 ASN A C 1
ATOM 717 O O . ASN A 1 91 ? 1.875 4.648 15.044 1.00 95.31 91 ASN A O 1
ATOM 721 N N . PRO A 1 92 ? 3.939 5.227 15.763 1.00 93.12 92 PRO A N 1
ATOM 722 C CA . PRO A 1 92 ? 4.592 4.021 15.267 1.00 93.12 92 PRO A CA 1
ATOM 723 C C . PRO A 1 92 ? 3.955 2.725 15.780 1.00 93.12 92 PRO A C 1
ATOM 725 O O . PRO A 1 92 ? 3.896 1.745 15.043 1.00 93.12 92 PRO A O 1
ATOM 728 N N . GLU A 1 93 ? 3.457 2.691 17.020 1.00 93.00 93 GLU A N 1
ATOM 729 C CA . GLU A 1 93 ? 2.838 1.480 17.571 1.00 93.00 93 GLU A CA 1
ATOM 730 C C . GLU A 1 93 ? 1.480 1.194 16.921 1.00 93.00 93 GLU A C 1
ATOM 732 O O . GLU A 1 93 ? 1.233 0.071 16.480 1.00 93.00 93 GLU A O 1
ATOM 737 N N . MET A 1 94 ? 0.632 2.214 16.748 1.00 94.38 94 MET A N 1
ATOM 738 C CA . MET A 1 94 ? -0.620 2.069 16.000 1.00 94.38 94 MET A CA 1
ATOM 739 C C . MET A 1 94 ? -0.360 1.633 14.558 1.00 94.38 94 MET A C 1
ATOM 741 O O . MET A 1 94 ? -1.040 0.734 14.058 1.00 94.38 94 MET A O 1
ATOM 745 N N . PHE A 1 95 ? 0.649 2.211 13.900 1.00 94.69 95 PHE A N 1
ATOM 746 C CA . PHE A 1 95 ? 1.056 1.772 12.570 1.00 94.69 95 PHE A CA 1
ATOM 747 C C . PHE A 1 95 ? 1.423 0.285 12.559 1.00 94.69 95 PHE A C 1
ATOM 749 O O . PHE A 1 95 ? 0.954 -0.453 11.691 1.00 94.69 95 PHE A O 1
ATOM 756 N N . LYS A 1 96 ? 2.218 -0.183 13.529 1.00 92.62 96 LYS A N 1
ATOM 757 C CA . LYS A 1 96 ? 2.627 -1.592 13.601 1.00 92.62 96 LYS A CA 1
ATOM 758 C C . LYS A 1 96 ? 1.436 -2.529 13.741 1.00 92.62 96 LYS A C 1
ATOM 760 O O . LYS A 1 96 ? 1.362 -3.533 13.032 1.00 92.62 96 LYS A O 1
ATOM 765 N N . GLN A 1 97 ? 0.500 -2.203 14.628 1.00 93.38 97 GLN A N 1
ATOM 766 C CA . GLN A 1 97 ? -0.701 -3.011 14.842 1.00 93.38 97 GLN A CA 1
ATOM 767 C C . GLN A 1 97 ? -1.623 -2.989 13.616 1.00 93.38 97 GLN A C 1
ATOM 769 O O . GLN A 1 97 ? -2.145 -4.030 13.214 1.00 93.38 97 GLN A O 1
ATOM 774 N N . THR A 1 98 ? -1.756 -1.832 12.962 1.00 94.75 98 THR A N 1
ATOM 775 C CA . THR A 1 98 ? -2.530 -1.684 11.721 1.00 94.75 98 THR A CA 1
ATOM 776 C C . THR A 1 98 ? -1.906 -2.507 10.594 1.00 94.75 98 THR A C 1
ATOM 778 O O . THR A 1 98 ? -2.588 -3.306 9.958 1.00 94.75 98 THR A O 1
ATOM 781 N N . ALA A 1 99 ? -0.589 -2.411 10.394 1.00 93.75 99 ALA A N 1
ATOM 782 C CA . ALA A 1 99 ? 0.130 -3.186 9.388 1.00 93.75 99 ALA A CA 1
ATOM 783 C C . ALA A 1 99 ? 0.046 -4.703 9.633 1.00 93.75 99 ALA A C 1
ATOM 785 O O . ALA A 1 99 ? -0.136 -5.457 8.674 1.00 93.75 99 ALA A O 1
ATOM 786 N N . ARG A 1 100 ? 0.112 -5.149 10.897 1.00 92.44 100 ARG A N 1
ATOM 787 C CA . ARG A 1 100 ? -0.106 -6.555 11.289 1.00 92.44 100 ARG A CA 1
ATOM 788 C C . ARG A 1 100 ? -1.504 -7.033 10.948 1.00 92.44 100 ARG A C 1
ATOM 790 O O . ARG A 1 100 ? -1.650 -8.086 10.338 1.00 92.44 100 ARG A O 1
ATOM 797 N N . LEU A 1 101 ? -2.522 -6.250 11.290 1.00 94.00 101 LEU A N 1
ATOM 798 C CA . LEU A 1 101 ? -3.897 -6.581 10.942 1.00 94.00 101 LEU A CA 1
ATOM 799 C C . LEU A 1 101 ? -4.081 -6.686 9.424 1.00 94.00 101 LEU A C 1
ATOM 801 O O . LEU A 1 101 ? -4.654 -7.661 8.953 1.00 94.00 101 LEU A O 1
ATOM 805 N N . TRP A 1 102 ? -3.581 -5.724 8.647 1.00 95.25 102 TRP A N 1
ATOM 806 C CA . TRP A 1 102 ? -3.666 -5.791 7.185 1.00 95.25 102 TRP A CA 1
ATOM 807 C C . TRP A 1 102 ? -2.924 -7.018 6.637 1.00 95.25 102 TRP A C 1
ATOM 809 O O . TRP A 1 102 ? -3.412 -7.675 5.722 1.00 95.25 102 TRP A O 1
ATOM 819 N N . SER A 1 103 ? -1.775 -7.371 7.222 1.00 93.44 103 SER A N 1
ATOM 820 C CA . SER A 1 103 ? -1.045 -8.598 6.886 1.00 93.44 103 SER A CA 1
ATOM 821 C C . SER A 1 103 ? -1.842 -9.864 7.220 1.00 93.44 103 SER A C 1
ATOM 823 O O . SER A 1 103 ? -1.844 -10.800 6.428 1.00 93.44 103 SER A O 1
ATOM 825 N N . HIS A 1 104 ? -2.563 -9.891 8.342 1.00 93.00 104 HIS A N 1
ATOM 826 C CA . HIS A 1 104 ? -3.448 -10.997 8.715 1.00 93.00 104 HIS A CA 1
ATOM 827 C C . HIS A 1 104 ? -4.627 -11.126 7.742 1.00 93.00 104 HIS A C 1
ATOM 829 O O . HIS A 1 104 ? -4.820 -12.181 7.144 1.00 93.00 104 HIS A O 1
ATOM 835 N N . VAL A 1 105 ? -5.366 -10.034 7.525 1.00 93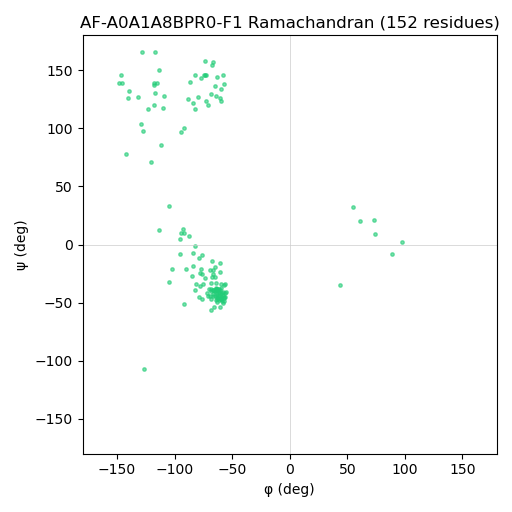.50 105 V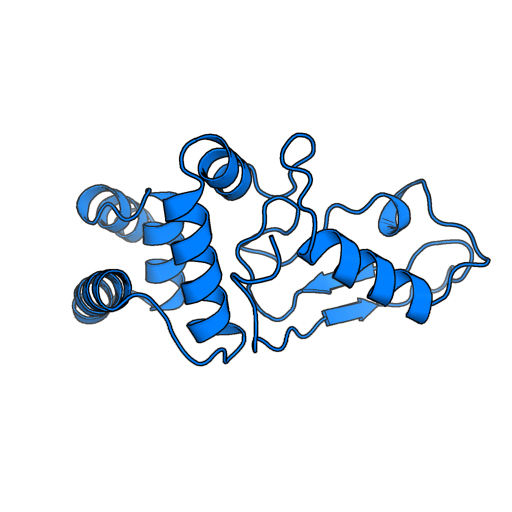AL A N 1
ATOM 836 C CA . VAL A 1 105 ? -6.604 -10.030 6.731 1.00 93.50 105 VAL A CA 1
ATOM 837 C C . VAL A 1 105 ? -6.340 -10.255 5.242 1.00 93.50 105 VAL A C 1
ATOM 839 O O . VAL A 1 105 ? -7.061 -11.020 4.609 1.00 93.50 105 VAL A O 1
ATOM 842 N N . TYR A 1 106 ? -5.327 -9.597 4.673 1.00 94.62 106 TYR A N 1
ATOM 843 C CA . TYR A 1 106 ? -5.075 -9.625 3.228 1.00 94.62 106 TYR A CA 1
ATOM 844 C C . TYR A 1 106 ? -3.896 -10.511 2.833 1.00 94.62 106 TYR A C 1
ATOM 846 O O . TYR A 1 106 ? -3.899 -11.093 1.751 1.00 94.62 106 TYR A O 1
ATOM 854 N N . GLY A 1 107 ? -2.878 -10.603 3.690 1.00 90.94 107 GLY A N 1
ATOM 855 C CA . GLY A 1 107 ? -1.662 -11.378 3.433 1.00 90.94 107 GLY A CA 1
ATOM 856 C C . GLY A 1 107 ? -1.677 -12.796 4.011 1.00 90.94 107 GLY A C 1
ATOM 857 O O . GLY A 1 107 ? -0.749 -13.553 3.729 1.00 90.94 107 GLY A O 1
ATOM 858 N N . GLY A 1 108 ? -2.679 -13.167 4.817 1.00 90.19 108 GLY A N 1
ATOM 859 C CA . GLY A 1 108 ? -2.773 -14.485 5.456 1.00 90.19 108 GLY A CA 1
ATOM 860 C C . GLY A 1 108 ? -1.794 -14.718 6.615 1.00 90.19 108 GLY A C 1
ATOM 861 O O . GLY A 1 108 ? -1.493 -15.867 6.930 1.00 90.19 108 GLY A O 1
ATOM 862 N N . ALA A 1 109 ? -1.265 -13.661 7.243 1.00 88.94 109 ALA A N 1
ATOM 863 C CA . ALA A 1 109 ? -0.432 -13.800 8.443 1.00 88.94 109 ALA A CA 1
ATOM 864 C C . ALA A 1 109 ? -1.247 -14.330 9.642 1.00 88.94 109 ALA A C 1
ATOM 866 O O . ALA A 1 109 ? -2.459 -14.172 9.690 1.00 88.94 109 ALA A O 1
ATOM 867 N N . ALA A 1 110 ? -0.608 -14.950 10.638 1.00 79.69 110 ALA A N 1
ATOM 868 C CA . ALA A 1 110 ? -1.321 -15.740 11.653 1.00 79.69 110 ALA A CA 1
ATOM 869 C C . ALA A 1 110 ? -2.034 -14.941 12.768 1.00 79.69 110 ALA A C 1
ATOM 871 O O . ALA A 1 110 ? -2.963 -15.469 13.370 1.00 79.69 110 ALA A O 1
ATOM 872 N N . VAL A 1 111 ? -1.612 -13.710 13.089 1.00 73.69 111 VAL A N 1
ATOM 873 C CA . VAL A 1 111 ? -2.070 -13.009 14.308 1.00 73.69 111 VAL A CA 1
ATOM 874 C C . VAL A 1 111 ? -2.338 -11.527 14.045 1.00 73.69 111 VAL A C 1
ATOM 876 O O . VAL A 1 111 ? -1.479 -10.822 13.516 1.00 73.69 111 VAL A O 1
ATOM 879 N N . SER A 1 112 ? -3.496 -11.040 14.498 1.00 77.56 112 SER A N 1
ATOM 880 C CA . SER A 1 112 ? -3.828 -9.614 14.603 1.00 77.56 112 SER A CA 1
ATOM 881 C C . SER A 1 112 ? -4.343 -9.250 15.999 1.00 77.56 112 SER A C 1
ATOM 883 O O . SER A 1 112 ? -4.699 -10.122 16.788 1.00 77.56 112 SER A O 1
ATOM 885 N N . SER A 1 113 ? -4.390 -7.950 16.307 1.00 81.12 113 SER A N 1
ATOM 886 C CA . SER A 1 113 ? -4.928 -7.438 17.575 1.00 81.12 113 SER A CA 1
ATOM 887 C C . SER A 1 113 ? -6.411 -7.824 17.763 1.00 81.12 113 SER A C 1
ATOM 889 O O . SER A 1 113 ? -7.233 -7.508 16.888 1.00 81.12 113 SER A O 1
ATOM 891 N N . PRO A 1 114 ? -6.793 -8.459 18.893 1.00 88.19 114 PRO A N 1
ATOM 892 C CA . PRO A 1 114 ? -8.193 -8.750 19.209 1.00 88.19 114 PRO A CA 1
ATOM 893 C C . PRO A 1 114 ? -9.061 -7.489 19.290 1.00 88.19 114 PRO A C 1
ATOM 895 O O . PRO A 1 114 ? -10.217 -7.507 18.870 1.00 88.19 114 PRO A O 1
ATOM 898 N N . ASP A 1 115 ? -8.500 -6.374 19.764 1.00 91.69 115 ASP A N 1
ATOM 899 C CA . ASP A 1 115 ? -9.240 -5.119 19.933 1.00 91.69 115 ASP A CA 1
ATOM 900 C C . ASP A 1 115 ? -9.642 -4.503 18.592 1.00 91.69 115 ASP A C 1
ATOM 902 O O . ASP A 1 115 ? -10.764 -4.022 18.427 1.00 91.69 115 ASP A O 1
ATOM 906 N N . TYR A 1 116 ? -8.749 -4.553 17.602 1.00 93.56 116 TYR A N 1
ATOM 907 C CA . TYR A 1 116 ? -9.048 -4.066 16.253 1.00 93.56 116 TYR A CA 1
ATOM 908 C C . TYR A 1 116 ? -10.086 -4.946 15.568 1.00 93.56 116 TYR A C 1
ATOM 910 O O . TYR A 1 116 ? -10.995 -4.433 14.919 1.00 93.56 116 TYR A O 1
ATOM 918 N N . THR A 1 117 ? -9.998 -6.259 15.787 1.00 92.38 117 THR A N 1
ATOM 919 C CA . THR A 1 117 ? -10.972 -7.230 15.276 1.00 92.38 117 THR A CA 1
ATOM 920 C C . THR A 1 117 ? -12.373 -6.918 15.808 1.00 92.38 117 THR A C 1
ATOM 922 O O . THR A 1 117 ? -13.298 -6.758 15.020 1.00 92.38 117 THR A O 1
ATOM 925 N N . ARG A 1 118 ? -12.515 -6.659 17.117 1.00 94.88 118 ARG A N 1
ATOM 926 C CA . ARG A 1 118 ? -13.800 -6.256 17.722 1.00 94.88 118 ARG A CA 1
ATOM 927 C C . ARG A 1 118 ? -14.377 -4.972 17.121 1.00 94.88 118 ARG A C 1
ATOM 929 O O . ARG A 1 118 ? -15.583 -4.889 16.901 1.00 94.88 118 ARG A O 1
ATOM 936 N N . LYS A 1 119 ? -13.539 -3.959 16.861 1.00 96.00 119 LYS A N 1
ATOM 937 C CA . LYS A 1 119 ? -13.983 -2.700 16.231 1.00 96.00 119 LYS A CA 1
ATOM 938 C C . LYS A 1 119 ? -14.478 -2.926 14.801 1.00 96.00 119 LYS A C 1
ATOM 940 O O . LYS A 1 119 ? -15.491 -2.348 14.415 1.00 96.00 119 LYS A O 1
ATOM 945 N N . ILE A 1 120 ? -13.792 -3.783 14.044 1.00 96.12 120 ILE A N 1
ATOM 946 C CA . ILE A 1 120 ? -14.201 -4.171 12.688 1.00 96.12 120 ILE A CA 1
ATOM 947 C C . ILE A 1 120 ? -15.538 -4.903 12.732 1.00 96.12 120 ILE A C 1
ATOM 949 O O . ILE A 1 120 ? -16.452 -4.518 12.007 1.00 96.12 120 ILE A O 1
ATOM 953 N N . ASP A 1 121 ? -15.671 -5.904 13.602 1.00 95.50 121 ASP A N 1
ATOM 954 C CA . ASP A 1 121 ? -16.887 -6.710 13.719 1.00 95.50 121 ASP A CA 1
ATOM 955 C C . ASP A 1 121 ? -18.096 -5.847 14.095 1.00 95.50 121 ASP A C 1
ATOM 957 O O . ASP A 1 121 ? -19.170 -6.018 13.524 1.00 95.50 121 ASP A O 1
ATOM 961 N N . LYS A 1 122 ? -17.911 -4.858 14.983 1.00 96.06 122 LYS A N 1
ATOM 962 C CA . LYS A 1 122 ? -18.961 -3.895 15.349 1.00 96.06 122 LYS A CA 1
ATOM 963 C C . LYS A 1 122 ? -19.499 -3.137 14.132 1.00 96.06 122 LYS A C 1
ATOM 965 O O . LYS A 1 122 ? -20.711 -3.050 13.972 1.00 96.06 122 LYS A O 1
ATOM 970 N N . LEU A 1 123 ? -18.623 -2.593 13.286 1.00 95.50 123 LEU A N 1
ATOM 971 C CA . LEU A 1 123 ? -19.050 -1.837 12.102 1.00 95.50 123 LEU A CA 1
ATOM 972 C C . LEU A 1 123 ? -19.554 -2.754 10.979 1.00 95.50 123 LEU A C 1
ATOM 974 O O . LEU A 1 123 ? -20.512 -2.410 10.294 1.00 95.50 123 LEU A O 1
ATOM 978 N N . CYS A 1 124 ? -18.990 -3.953 10.828 1.00 96.38 124 CYS A N 1
ATOM 979 C CA . CYS A 1 124 ? -19.512 -4.946 9.885 1.00 96.38 124 CYS A CA 1
ATOM 980 C C . CYS A 1 124 ? -20.928 -5.402 10.278 1.00 96.38 124 CYS A C 1
ATOM 982 O O . CYS A 1 124 ? -21.778 -5.574 9.410 1.00 96.38 124 CYS A O 1
ATOM 984 N N . ALA A 1 125 ? -21.217 -5.539 11.578 1.00 96.00 125 ALA A N 1
ATOM 985 C CA . ALA A 1 125 ? -22.555 -5.866 12.079 1.00 96.00 125 ALA A CA 1
ATOM 986 C C . ALA A 1 125 ? -23.598 -4.769 11.793 1.00 96.00 125 ALA A C 1
ATOM 988 O O . ALA A 1 125 ? -24.792 -5.053 11.786 1.00 96.00 125 ALA A O 1
ATOM 989 N N . MET A 1 126 ? -23.160 -3.534 11.519 1.00 94.38 126 MET A N 1
ATOM 990 C CA . MET A 1 126 ? -24.023 -2.436 11.065 1.00 94.38 126 MET A CA 1
ATOM 991 C C . MET A 1 126 ? -24.308 -2.481 9.552 1.00 94.38 126 MET A C 1
ATOM 993 O O . MET A 1 126 ? -25.051 -1.642 9.054 1.00 94.38 126 MET A O 1
ATOM 997 N N . GLY A 1 127 ? -23.744 -3.449 8.820 1.00 95.12 127 GLY A N 1
ATOM 998 C CA . GLY A 1 127 ? -23.985 -3.662 7.389 1.00 95.12 127 GLY A CA 1
ATOM 999 C C . GLY A 1 127 ? -22.935 -3.058 6.454 1.00 95.12 127 GLY A C 1
ATOM 1000 O O . GLY A 1 127 ? -23.079 -3.169 5.238 1.00 95.12 127 GLY A O 1
ATOM 1001 N N . PHE A 1 128 ? -21.874 -2.442 6.981 1.00 96.56 128 PHE A N 1
ATOM 1002 C CA . PHE A 1 128 ? -20.799 -1.890 6.155 1.00 96.56 128 PHE A CA 1
ATOM 1003 C C . PHE A 1 128 ? -19.883 -2.985 5.584 1.00 96.56 128 PHE A C 1
ATOM 1005 O O . PHE A 1 128 ? -19.589 -3.981 6.250 1.00 96.56 128 PHE A O 1
ATOM 1012 N N . ASP A 1 129 ? -19.371 -2.771 4.366 1.00 95.88 129 ASP A N 1
ATOM 1013 C CA . ASP A 1 129 ? -18.379 -3.662 3.752 1.00 95.88 129 ASP A CA 1
ATOM 1014 C C . ASP A 1 129 ? -17.106 -3.752 4.608 1.00 95.88 129 ASP A C 1
ATOM 1016 O O . ASP A 1 129 ? -16.534 -2.743 5.025 1.00 95.88 129 ASP A O 1
ATOM 1020 N N . LYS A 1 130 ? -16.609 -4.975 4.817 1.00 94.56 130 LYS A N 1
ATOM 1021 C CA . LYS A 1 130 ? -15.449 -5.236 5.679 1.00 94.56 130 LYS A CA 1
ATOM 1022 C C . LYS A 1 130 ? -14.189 -4.503 5.216 1.00 94.56 130 LYS A C 1
ATOM 1024 O O . LYS A 1 130 ? -13.411 -4.041 6.052 1.00 94.56 130 LYS A O 1
ATOM 1029 N N . ASN A 1 131 ? -13.959 -4.385 3.907 1.00 94.50 131 ASN A N 1
ATOM 1030 C CA . ASN A 1 131 ? -12.776 -3.689 3.404 1.00 94.50 131 ASN A CA 1
ATOM 1031 C C . ASN A 1 131 ? -12.889 -2.180 3.612 1.00 94.50 131 ASN A C 1
ATOM 1033 O O . ASN A 1 131 ? -11.903 -1.552 4.003 1.00 94.50 131 ASN A O 1
ATOM 1037 N N . ALA A 1 132 ? -14.075 -1.619 3.367 1.00 95.06 132 ALA A N 1
ATOM 1038 C CA . ALA A 1 132 ? -14.371 -0.218 3.637 1.00 95.06 132 ALA A CA 1
ATOM 1039 C C . ALA A 1 132 ? -14.196 0.097 5.130 1.00 95.06 132 ALA A C 1
ATOM 1041 O O . ALA A 1 132 ? -13.509 1.056 5.472 1.00 95.06 132 ALA A O 1
ATOM 1042 N N . VAL A 1 133 ? -14.711 -0.762 6.016 1.00 96.94 133 VAL A N 1
ATOM 1043 C CA . VAL A 1 133 ? -14.555 -0.651 7.476 1.00 96.94 133 VAL A CA 1
ATOM 1044 C C . VAL A 1 133 ? -13.087 -0.639 7.887 1.00 96.94 133 VAL A C 1
ATOM 1046 O O . VAL A 1 133 ? -12.661 0.245 8.630 1.00 96.94 133 VAL A O 1
ATOM 1049 N N . ILE A 1 134 ? -12.292 -1.597 7.400 1.00 96.00 134 ILE A N 1
ATOM 1050 C CA . ILE A 1 134 ? -10.864 -1.675 7.732 1.00 96.00 134 ILE A CA 1
ATOM 1051 C C . ILE A 1 134 ? -10.133 -0.422 7.249 1.00 96.00 134 ILE A C 1
ATOM 1053 O O . ILE A 1 134 ? -9.330 0.130 8.002 1.00 96.00 134 ILE A O 1
ATOM 1057 N N . ALA A 1 135 ? -10.406 0.044 6.028 1.00 95.38 135 ALA A N 1
ATOM 1058 C CA . ALA A 1 135 ? -9.794 1.252 5.484 1.00 95.38 135 ALA A CA 1
ATOM 1059 C C . ALA A 1 135 ? -10.181 2.501 6.293 1.00 95.38 135 ALA A C 1
ATOM 1061 O O . ALA A 1 135 ? -9.299 3.262 6.696 1.00 95.38 135 ALA A O 1
ATOM 1062 N N . ALA A 1 136 ? -11.470 2.666 6.605 1.00 96.44 136 ALA A N 1
ATOM 1063 C CA . ALA A 1 136 ? -11.980 3.787 7.384 1.00 96.44 136 ALA A CA 1
ATOM 1064 C C . ALA A 1 136 ? -11.355 3.821 8.784 1.00 96.44 136 ALA A C 1
ATOM 1066 O O . ALA A 1 136 ? -10.703 4.807 9.128 1.00 96.44 136 ALA A O 1
ATOM 1067 N N . LEU A 1 137 ? -11.434 2.719 9.541 1.00 97.06 137 LEU A N 1
ATOM 1068 C CA . LEU A 1 137 ? -10.833 2.611 10.875 1.00 97.06 137 LEU A CA 1
ATOM 1069 C C . LEU A 1 137 ? -9.319 2.855 10.845 1.00 97.06 137 LEU A C 1
ATOM 1071 O O . LEU A 1 137 ? -8.803 3.595 11.678 1.00 97.06 137 LEU A O 1
ATOM 1075 N N . SER A 1 138 ? -8.605 2.284 9.870 1.00 96.62 138 SER A N 1
ATOM 1076 C CA . SER A 1 138 ? -7.150 2.462 9.748 1.00 96.62 138 SER A CA 1
ATOM 1077 C C . SER A 1 138 ? -6.772 3.919 9.460 1.00 96.62 138 SER A C 1
ATOM 1079 O O . SER A 1 138 ? -5.791 4.415 10.014 1.00 96.62 138 SER A O 1
ATOM 1081 N N . SER A 1 139 ? -7.561 4.611 8.629 1.00 95.31 139 SER A N 1
ATOM 1082 C CA . SER A 1 139 ? -7.339 6.017 8.262 1.00 95.31 139 SER A CA 1
ATOM 1083 C C . SER A 1 139 ? -7.735 7.015 9.357 1.00 95.31 139 SER A C 1
ATOM 1085 O O . SER A 1 139 ? -7.181 8.111 9.422 1.00 95.31 139 SER A O 1
ATOM 1087 N N . LYS A 1 140 ? -8.667 6.630 10.235 1.00 96.31 140 LYS A N 1
ATOM 1088 C CA . LYS A 1 140 ? -9.203 7.446 11.333 1.00 96.31 140 LYS A CA 1
ATOM 1089 C C . LYS A 1 140 ? -8.655 7.026 12.696 1.00 96.31 140 LYS A C 1
ATOM 1091 O O . LYS A 1 140 ? -9.339 7.105 13.707 1.00 96.31 140 LYS A O 1
ATOM 1096 N N . SER A 1 141 ? -7.407 6.559 12.738 1.00 94.94 141 SER A N 1
ATOM 1097 C CA . SER A 1 141 ? -6.705 6.237 13.990 1.00 94.94 141 SER A CA 1
ATOM 1098 C C . SER A 1 141 ? -7.451 5.252 14.906 1.00 94.94 141 SER A C 1
ATOM 1100 O O . SER A 1 141 ? -7.326 5.313 16.128 1.00 94.94 141 SER A O 1
ATOM 1102 N N . TRP A 1 142 ? -8.215 4.325 14.322 1.00 96.06 142 TRP A N 1
ATOM 1103 C CA . TRP A 1 142 ? -9.063 3.357 15.026 1.00 96.06 142 TRP A CA 1
ATOM 1104 C C . TRP A 1 142 ? -10.169 3.974 15.891 1.00 96.06 142 TRP A C 1
ATOM 1106 O O . TRP A 1 142 ? -10.686 3.298 16.790 1.00 96.06 142 TRP A O 1
ATOM 1116 N N . ASP A 1 143 ? -10.544 5.222 15.628 1.00 96.44 143 ASP A N 1
ATOM 1117 C CA . ASP A 1 143 ? -11.701 5.866 16.230 1.00 96.44 143 ASP A CA 1
ATOM 1118 C C . ASP A 1 143 ? -12.992 5.423 15.526 1.00 96.44 143 ASP A C 1
ATOM 1120 O O . ASP A 1 143 ? -13.093 5.445 14.300 1.00 96.44 143 ASP A O 1
ATOM 1124 N N . VAL A 1 144 ? -13.965 4.945 16.303 1.00 95.75 144 VAL A N 1
ATOM 1125 C CA . VAL A 1 144 ? -15.179 4.325 15.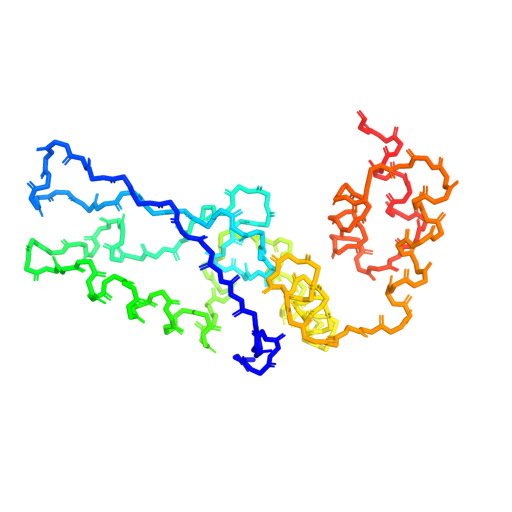749 1.00 95.75 144 VAL A CA 1
ATOM 1126 C C . VAL A 1 144 ? -16.153 5.384 15.247 1.00 95.75 144 VAL A C 1
ATOM 1128 O O . VAL A 1 144 ? -16.815 5.149 14.241 1.00 95.75 144 VAL A O 1
ATOM 1131 N N . GLU A 1 145 ? -16.239 6.532 15.914 1.00 95.75 145 GLU A N 1
ATOM 1132 C CA . GLU A 1 145 ? -17.190 7.592 15.574 1.00 95.75 145 GLU A CA 1
ATOM 1133 C C . GLU A 1 145 ? -16.822 8.220 14.229 1.00 95.75 145 GLU A C 1
ATOM 1135 O O . GLU A 1 145 ? -17.579 8.109 13.265 1.00 95.75 145 GLU A O 1
ATOM 1140 N N . THR A 1 146 ? -15.598 8.730 14.105 1.00 96.50 146 THR A N 1
ATOM 1141 C CA . THR A 1 146 ? -15.109 9.363 12.872 1.00 96.50 146 THR A CA 1
ATOM 1142 C C . THR A 1 146 ? -14.951 8.380 11.707 1.00 96.50 146 THR A C 1
ATOM 1144 O O . THR A 1 146 ? -15.081 8.769 10.543 1.00 96.50 146 THR A O 1
ATOM 1147 N N . ALA A 1 147 ? -14.694 7.092 11.977 1.00 95.81 147 ALA A N 1
ATOM 1148 C CA . ALA A 1 1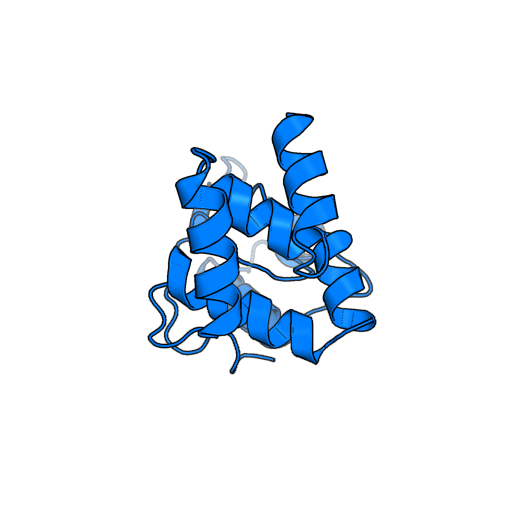47 ? -14.734 6.058 10.942 1.00 95.81 147 ALA A CA 1
ATOM 1149 C C . ALA A 1 147 ? -16.164 5.780 10.462 1.00 95.81 147 ALA A C 1
ATOM 1151 O O . ALA A 1 147 ? -16.367 5.575 9.268 1.00 95.81 147 ALA A O 1
ATOM 1152 N N . THR A 1 148 ? -17.150 5.793 11.363 1.00 95.94 148 THR A N 1
ATOM 1153 C CA . THR A 1 148 ? -18.565 5.619 11.001 1.00 95.94 148 THR A CA 1
ATOM 1154 C C . THR A 1 148 ? -19.054 6.797 10.168 1.00 95.94 148 THR A C 1
ATOM 1156 O O . THR A 1 148 ? -19.683 6.585 9.138 1.00 95.94 148 THR A O 1
ATOM 1159 N N . GLU A 1 149 ? -18.709 8.026 10.553 1.00 96.12 149 GLU A N 1
ATOM 1160 C CA . GLU A 1 149 ? -19.014 9.228 9.767 1.00 96.12 149 GLU A CA 1
ATOM 1161 C C . GLU A 1 149 ? -18.445 9.136 8.348 1.00 96.12 149 GLU A C 1
ATOM 1163 O O . GLU A 1 149 ? -19.158 9.388 7.378 1.00 96.12 149 GLU A O 1
ATOM 1168 N N . LEU A 1 150 ? -17.187 8.698 8.210 1.00 94.56 150 LEU A N 1
ATOM 1169 C CA . LEU A 1 150 ? -16.568 8.492 6.901 1.00 94.56 150 LEU A CA 1
ATOM 1170 C C . LEU A 1 150 ? -17.312 7.430 6.072 1.00 94.56 150 LEU A C 1
ATOM 1172 O O . LEU A 1 150 ? -17.499 7.615 4.872 1.00 94.56 150 LEU A O 1
ATOM 1176 N N . LEU A 1 151 ? -17.739 6.330 6.696 1.00 94.56 151 LEU A N 1
ATOM 1177 C CA . LEU A 1 151 ? -18.482 5.260 6.022 1.00 94.56 151 LEU A CA 1
ATOM 1178 C C . LEU A 1 151 ? -19.884 5.691 5.585 1.00 94.56 151 LEU A C 1
ATOM 1180 O O . LEU A 1 151 ? -20.349 5.224 4.555 1.00 94.56 151 LEU A O 1
ATOM 1184 N N . LEU A 1 152 ? -20.540 6.568 6.347 1.00 93.44 152 LEU A N 1
ATOM 1185 C CA . LEU A 1 152 ? -21.853 7.127 6.010 1.00 93.44 152 LEU A CA 1
ATOM 1186 C C . LEU A 1 152 ? -21.782 8.217 4.933 1.00 93.44 152 LEU A C 1
ATOM 1188 O O . LEU A 1 152 ? -22.794 8.524 4.310 1.00 93.44 152 LEU A O 1
ATOM 1192 N N . SER A 1 153 ? -20.610 8.829 4.747 1.00 90.56 153 SER A N 1
ATOM 1193 C CA . SER A 1 153 ? -20.390 9.880 3.746 1.00 90.56 153 SER A CA 1
ATOM 1194 C C . SER A 1 153 ? -20.084 9.366 2.333 1.00 90.56 153 SER A C 1
ATOM 1196 O O . SER A 1 153 ? -20.014 10.176 1.409 1.00 90.56 153 SER A O 1
ATOM 1198 N N . ASN A 1 154 ? -19.895 8.051 2.174 1.00 67.25 154 ASN A N 1
ATOM 1199 C CA . ASN A 1 154 ? -19.644 7.365 0.901 1.00 67.25 154 ASN A CA 1
ATOM 1200 C C . ASN A 1 154 ? -20.894 6.629 0.414 1.00 67.25 154 ASN A C 1
ATOM 1202 O O . ASN A 1 154 ? -21.055 6.540 -0.823 1.00 67.25 154 ASN A O 1
#

Sequence (154 aa):
SSQERRGGRYQLEIKIPETYPFNPPKVRFITKIWHPNISSVTGAICLDILKDQWAAAMTLRTVLLSLQALLAAAEPDDPQDAVVANQYKQNPEMFKQTARLWSHVYGGAAVSSPDYTRKIDKLCAMGFDKNAVIAALSSKSWDVETATELLLSN